Protein AF-A0A2E0EP90-F1 (afdb_monomer)

Foldseek 3Di:
DDWDWDQDPVVRDIFTADLELQPAALQLNVQLVVLVVCVVVVVDPPQRSLLVSLCSRRVPDDDPDDDDPVVVVVVVVVSSVNSVSVLSQFDQDPVRDTDGPPVLLDDNDQWDDDPPDIDGDDCPPRHNDDDD

Mean predicted aligned error: 8.45 Å

Solvent-accessible surface area (backbone atoms only — not comparable to full-atom values): 7945 Å² total; per-residue (Å²): 132,61,60,50,76,44,77,41,74,95,75,76,42,77,45,57,39,55,44,34,60,83,52,41,53,49,66,41,43,52,55,46,50,53,46,52,50,33,35,76,68,69,75,35,54,73,68,57,38,29,44,52,40,48,36,55,56,58,67,62,69,90,69,93,66,87,71,59,72,78,57,48,56,54,51,51,51,52,47,51,61,56,18,60,50,54,54,56,29,40,41,68,47,101,81,71,44,81,37,76,53,69,67,60,53,55,62,64,64,66,59,48,75,57,99,88,49,78,45,73,48,76,69,83,87,36,51,64,78,79,86,131

Secondary structure (DSSP, 8-state):
--EEEEEEGGGTEEEEEESSGGG--HHHHHHHHHHHHHHHTTSS-HHHHHHHHHHHHTT----SSPPPHHHHHHHHHHHHHHHHGGGGGEEE-TTS-EEE---TT--S-SEE--TT--EEPPSSSS------

Sequence (132 aa):
MSFLTLEIPQVQKKAHLPLHINACSTQQYIDFCDLLYRVDQNQLSYEEFRIQAVYKLLNLKKGGRKIEDGKVEEALGNIYALSEHIDNFFTQNAQEKKVLNQDYTQNHIKELRPKWRKYHAPSHYFMDCYWG

Structure (mmCIF, N/CA/C/O backbone):
data_AF-A0A2E0EP90-F1
#
_entry.id   AF-A0A2E0EP90-F1
#
loop_
_atom_site.group_PDB
_atom_site.id
_atom_site.type_symbol
_atom_site.label_atom_id
_atom_site.label_alt_id
_atom_site.label_comp_id
_atom_site.label_asym_id
_atom_site.label_entity_id
_atom_site.label_seq_id
_atom_site.pdbx_PDB_ins_code
_atom_site.Cartn_x
_atom_site.Cartn_y
_atom_site.Cartn_z
_atom_site.occupancy
_atom_site.B_iso_or_equiv
_atom_site.auth_seq_id
_atom_site.auth_comp_id
_atom_site.auth_asym_id
_atom_site.auth_atom_id
_atom_site.pdbx_PDB_model_num
ATOM 1 N N . MET A 1 1 ? -12.671 -1.068 -13.926 1.00 57.25 1 MET A N 1
ATOM 2 C CA . MET A 1 1 ? -11.667 -1.103 -12.839 1.00 57.25 1 MET A CA 1
ATOM 3 C C . MET A 1 1 ? -10.847 0.173 -12.924 1.00 57.25 1 MET A C 1
ATOM 5 O O . MET A 1 1 ? -10.361 0.475 -14.008 1.00 57.25 1 MET A O 1
ATOM 9 N N . SER A 1 2 ? -10.770 0.944 -11.840 1.00 77.62 2 SER A N 1
ATOM 10 C CA . SER A 1 2 ? -10.165 2.283 -11.833 1.00 77.62 2 SER A CA 1
ATOM 11 C C . SER A 1 2 ? -8.706 2.216 -11.373 1.00 77.62 2 SER A C 1
ATOM 13 O O . SER A 1 2 ? -8.424 1.753 -10.268 1.00 77.62 2 SER A O 1
ATOM 15 N N . PHE A 1 3 ? -7.787 2.683 -12.217 1.00 87.38 3 PHE A N 1
ATOM 16 C CA . PHE A 1 3 ? -6.351 2.751 -11.937 1.00 87.38 3 PHE A CA 1
ATOM 17 C C . PHE A 1 3 ? -5.824 4.139 -12.286 1.00 87.38 3 PHE A C 1
ATOM 19 O O . PHE A 1 3 ? -6.250 4.725 -13.283 1.00 87.38 3 PHE A O 1
ATOM 26 N N . LEU A 1 4 ? -4.844 4.624 -11.527 1.00 87.88 4 LEU A N 1
ATOM 27 C CA . LEU A 1 4 ? -4.017 5.751 -11.940 1.00 87.88 4 LEU A CA 1
ATOM 28 C C . LEU A 1 4 ? -2.814 5.210 -12.717 1.00 87.88 4 LEU A C 1
ATOM 30 O O . LEU A 1 4 ? -2.037 4.407 -12.198 1.00 87.88 4 LEU A O 1
ATOM 34 N N . THR A 1 5 ? -2.677 5.626 -13.975 1.00 88.50 5 THR A N 1
ATOM 35 C CA . THR A 1 5 ? -1.544 5.226 -14.818 1.00 88.50 5 THR A CA 1
ATOM 36 C C . THR A 1 5 ? -0.426 6.244 -14.688 1.00 88.50 5 THR A C 1
ATOM 38 O O . THR A 1 5 ? -0.611 7.420 -14.984 1.00 88.50 5 THR A O 1
ATOM 41 N N . LEU A 1 6 ? 0.738 5.767 -14.265 1.00 86.38 6 LEU A N 1
ATOM 42 C CA . LEU A 1 6 ? 1.968 6.534 -14.166 1.00 86.38 6 LEU A CA 1
ATOM 43 C C . LEU A 1 6 ? 2.834 6.192 -15.366 1.00 86.38 6 LEU A C 1
ATOM 45 O O . LEU A 1 6 ? 3.234 5.039 -15.546 1.00 86.38 6 LEU A O 1
ATOM 49 N N . GLU A 1 7 ? 3.126 7.190 -16.186 1.00 84.56 7 GLU A N 1
ATOM 50 C CA . GLU A 1 7 ? 4.094 7.052 -17.264 1.00 84.56 7 GLU A CA 1
ATOM 51 C C . GLU A 1 7 ? 5.461 7.492 -16.749 1.00 84.56 7 GLU A C 1
ATOM 53 O O . GLU A 1 7 ? 5.599 8.574 -16.186 1.00 84.56 7 GLU A O 1
ATOM 58 N N . ILE A 1 8 ? 6.469 6.635 -16.918 1.00 81.69 8 ILE A N 1
ATOM 59 C CA . ILE A 1 8 ? 7.862 6.915 -16.564 1.00 81.69 8 ILE A CA 1
ATOM 60 C C . ILE A 1 8 ? 8.649 6.968 -17.880 1.00 81.69 8 ILE A C 1
ATOM 62 O O . ILE A 1 8 ? 9.174 5.935 -18.328 1.00 81.69 8 ILE A O 1
ATOM 66 N N . PRO A 1 9 ? 8.708 8.142 -18.544 1.00 74.69 9 PRO A N 1
ATOM 67 C CA . PRO A 1 9 ? 9.214 8.264 -19.910 1.00 74.69 9 PRO A CA 1
ATOM 68 C C . PRO A 1 9 ? 10.664 7.801 -20.040 1.00 74.69 9 PRO A C 1
ATOM 70 O O . PRO A 1 9 ? 11.031 7.166 -21.025 1.00 74.69 9 PRO A O 1
ATOM 73 N N . GLN A 1 10 ? 11.476 8.050 -19.009 1.00 73.12 10 GLN A N 1
ATOM 74 C CA . GLN A 1 10 ? 12.917 7.788 -19.005 1.00 73.12 10 GLN A CA 1
ATOM 75 C C . GLN A 1 10 ? 13.255 6.298 -19.132 1.00 73.12 10 GLN A C 1
ATOM 77 O O . GLN A 1 10 ? 14.357 5.948 -19.546 1.00 73.12 10 GLN A O 1
ATOM 82 N N . VAL A 1 11 ? 12.323 5.414 -18.767 1.00 76.62 11 VAL A N 1
ATOM 83 C CA . VAL A 1 11 ? 12.488 3.957 -18.877 1.00 76.62 11 VAL A CA 1
ATOM 84 C C . VAL A 1 11 ? 11.417 3.311 -19.754 1.00 76.62 11 VAL A C 1
ATOM 86 O O . VAL A 1 11 ? 11.351 2.086 -19.800 1.00 76.62 11 VAL A O 1
ATOM 89 N N . GLN A 1 12 ? 10.578 4.115 -20.422 1.00 78.69 12 GLN A N 1
ATOM 90 C CA . GLN A 1 12 ? 9.436 3.660 -21.226 1.00 78.69 12 GLN A CA 1
ATOM 91 C C . GLN A 1 12 ? 8.546 2.653 -20.480 1.00 78.69 12 GLN A C 1
ATOM 93 O O . GLN A 1 12 ? 8.047 1.685 -21.054 1.00 78.69 12 GLN A O 1
ATOM 98 N N . LYS A 1 13 ? 8.363 2.858 -19.170 1.00 81.19 13 LYS A N 1
ATOM 99 C CA . LYS A 1 13 ? 7.510 1.999 -18.343 1.00 81.19 13 LYS A CA 1
ATOM 100 C C . LYS A 1 13 ? 6.223 2.713 -17.995 1.00 81.19 13 LYS A C 1
ATOM 102 O O . LYS A 1 13 ? 6.224 3.906 -17.703 1.00 81.19 13 LYS A O 1
ATOM 107 N N . LYS A 1 14 ? 5.146 1.936 -17.968 1.00 85.19 14 LYS A N 1
ATOM 108 C CA . LYS A 1 14 ? 3.885 2.325 -17.350 1.00 85.19 14 LYS A CA 1
ATOM 109 C C . LYS A 1 14 ? 3.719 1.529 -16.067 1.00 85.19 14 LYS A C 1
ATOM 111 O O . LYS A 1 14 ? 3.997 0.330 -16.044 1.00 85.19 14 LYS A O 1
ATOM 116 N N . ALA A 1 15 ? 3.309 2.203 -15.007 1.00 86.44 15 ALA A N 1
ATOM 117 C CA . ALA A 1 15 ? 2.917 1.573 -13.760 1.00 86.44 15 ALA A CA 1
ATOM 118 C C . ALA A 1 15 ? 1.459 1.928 -13.469 1.00 86.44 15 ALA A C 1
ATOM 120 O O . ALA A 1 15 ? 0.993 3.005 -13.836 1.00 86.44 15 ALA A O 1
ATOM 121 N N . HIS A 1 16 ? 0.733 1.015 -12.833 1.00 91.25 16 HIS A N 1
ATOM 122 C CA . HIS A 1 16 ? -0.686 1.192 -12.548 1.00 91.25 16 HIS A CA 1
ATOM 123 C C . HIS A 1 16 ? -0.895 1.114 -11.043 1.00 91.25 16 HIS A C 1
ATOM 125 O O . HIS A 1 16 ? -0.709 0.053 -10.448 1.00 91.25 16 HIS A O 1
ATOM 131 N N . LEU A 1 17 ? -1.262 2.242 -10.436 1.00 92.69 17 LEU A N 1
ATOM 132 C CA . LEU A 1 17 ? -1.669 2.291 -9.039 1.00 92.69 17 LEU A CA 1
ATOM 133 C C . LEU A 1 17 ? -3.166 1.947 -8.962 1.00 92.69 17 LEU A C 1
ATOM 135 O O . LEU A 1 17 ? -3.975 2.653 -9.576 1.00 92.69 17 LEU A O 1
ATOM 139 N N . PRO A 1 18 ? -3.564 0.888 -8.240 1.00 92.00 18 PRO A N 1
ATOM 140 C CA . PRO A 1 18 ? -4.972 0.622 -7.970 1.00 92.00 18 PRO A CA 1
ATOM 141 C C . PRO A 1 18 ? -5.580 1.774 -7.162 1.00 92.00 18 PRO A C 1
ATOM 143 O O . PRO A 1 18 ? -4.972 2.222 -6.194 1.00 92.00 18 PRO A O 1
ATOM 146 N N . LEU A 1 19 ? -6.768 2.254 -7.545 1.00 89.38 19 LEU A N 1
ATOM 147 C CA . LEU A 1 19 ? -7.476 3.314 -6.802 1.00 89.38 19 LEU A CA 1
ATOM 148 C C . LEU A 1 19 ? -8.452 2.772 -5.753 1.00 89.38 19 LEU A C 1
ATOM 150 O O . LEU A 1 19 ? -8.917 3.515 -4.895 1.00 89.38 19 LEU A O 1
ATOM 154 N N . HIS A 1 20 ? -8.747 1.478 -5.821 1.00 87.44 20 HIS A N 1
ATOM 155 C CA . HIS A 1 20 ? -9.586 0.766 -4.870 1.00 87.44 20 HIS A CA 1
ATOM 156 C C . HIS A 1 20 ? -8.966 -0.597 -4.592 1.00 87.44 20 HIS A C 1
ATOM 158 O O . HIS A 1 20 ? -8.302 -1.165 -5.464 1.00 87.44 20 HIS A O 1
ATOM 164 N N . ILE A 1 21 ? -9.255 -1.161 -3.419 1.00 87.31 21 ILE A N 1
ATOM 165 C CA . ILE A 1 21 ? -8.728 -2.473 -3.033 1.00 87.31 21 ILE A CA 1
ATOM 166 C C . ILE A 1 21 ? -9.142 -3.584 -4.006 1.00 87.31 21 ILE A C 1
ATOM 168 O O . ILE A 1 21 ? -8.380 -4.518 -4.236 1.00 87.31 21 ILE A O 1
ATOM 172 N N . ASN A 1 22 ? -10.292 -3.427 -4.667 1.00 83.62 22 ASN A N 1
ATOM 173 C CA . ASN A 1 22 ? -10.788 -4.372 -5.665 1.00 83.62 22 ASN A CA 1
ATOM 174 C C . ASN A 1 22 ? -10.011 -4.390 -6.977 1.00 83.62 22 ASN A C 1
ATOM 176 O O . ASN A 1 22 ? -10.114 -5.334 -7.751 1.00 83.62 22 ASN A O 1
ATOM 180 N N . ALA A 1 23 ? -9.218 -3.358 -7.233 1.00 87.19 23 ALA A N 1
ATOM 181 C CA . ALA A 1 23 ? -8.345 -3.306 -8.391 1.00 87.19 23 ALA A CA 1
ATOM 182 C C . ALA A 1 23 ? -6.965 -3.940 -8.107 1.00 87.19 23 ALA A C 1
ATOM 184 O O . ALA A 1 23 ? -6.130 -4.013 -9.008 1.00 87.19 23 ALA A O 1
ATOM 185 N N . CYS A 1 24 ? -6.704 -4.400 -6.878 1.00 89.12 24 CYS A N 1
ATOM 186 C CA . CYS A 1 24 ? -5.458 -5.070 -6.528 1.00 89.12 24 CYS A CA 1
ATOM 187 C C . CYS A 1 24 ? -5.391 -6.488 -7.109 1.00 89.12 24 CYS A C 1
ATOM 189 O O . CYS A 1 24 ? -6.337 -7.266 -7.050 1.00 89.12 24 CYS A O 1
ATOM 191 N N . SER A 1 25 ? -4.213 -6.871 -7.593 1.00 89.12 25 SER A N 1
ATOM 192 C CA . SER A 1 25 ? -3.861 -8.284 -7.750 1.00 89.12 25 SER A CA 1
ATOM 193 C C . SER A 1 25 ? -3.761 -8.974 -6.385 1.00 89.12 25 SER A C 1
ATOM 195 O O . SER A 1 25 ? -3.541 -8.324 -5.363 1.00 89.12 25 SER A O 1
ATOM 197 N N . THR A 1 26 ? -3.819 -10.307 -6.363 1.00 87.00 26 THR A N 1
ATOM 198 C CA . THR A 1 26 ? -3.691 -11.097 -5.127 1.00 87.00 26 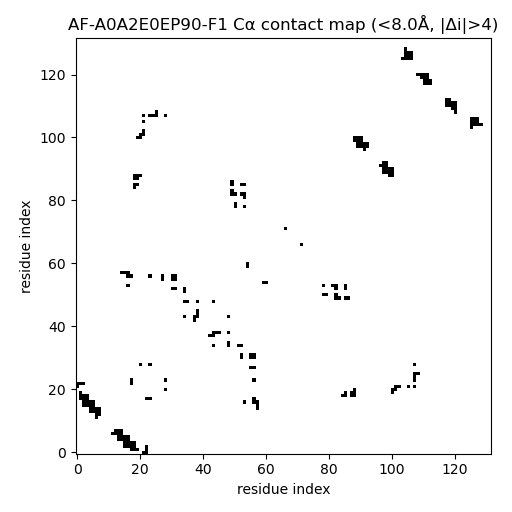THR A CA 1
ATOM 199 C C . THR A 1 26 ? -2.446 -10.735 -4.313 1.00 87.00 26 THR A C 1
ATOM 201 O O . THR A 1 26 ? -2.541 -10.570 -3.101 1.00 87.00 26 THR A O 1
ATOM 204 N N . GLN A 1 27 ? -1.283 -10.563 -4.954 1.00 89.81 27 GLN A N 1
ATOM 205 C CA . GLN A 1 27 ? -0.059 -10.210 -4.226 1.00 89.81 27 GLN A CA 1
ATOM 206 C C . GLN A 1 27 ? -0.123 -8.789 -3.651 1.00 89.81 27 GLN A C 1
ATOM 208 O O . GLN A 1 27 ? 0.246 -8.586 -2.500 1.00 89.81 27 GLN A O 1
ATOM 213 N N . G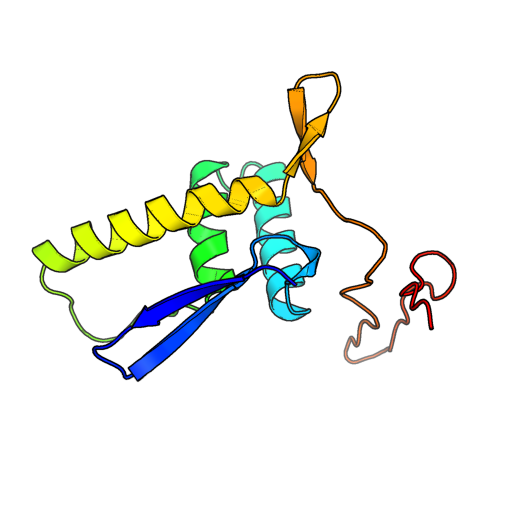LN A 1 28 ? -0.626 -7.821 -4.424 1.00 92.31 28 GLN A N 1
ATOM 214 C CA . GLN A 1 28 ? -0.821 -6.444 -3.955 1.00 92.31 28 GLN A CA 1
ATOM 215 C C . GLN A 1 28 ? -1.792 -6.387 -2.771 1.00 92.31 28 GLN A C 1
ATOM 217 O O . GLN A 1 28 ? -1.537 -5.673 -1.807 1.00 92.31 28 GLN A O 1
ATOM 222 N N . TYR A 1 29 ? -2.874 -7.166 -2.829 1.00 90.88 29 TYR A N 1
ATOM 223 C CA . TYR A 1 29 ? -3.850 -7.283 -1.751 1.00 90.88 29 TYR A CA 1
ATOM 224 C C . TYR A 1 29 ? -3.210 -7.849 -0.475 1.00 90.88 29 TYR A C 1
ATOM 226 O O . TYR A 1 29 ? -3.359 -7.268 0.595 1.00 90.88 29 TYR A O 1
ATOM 234 N N . ILE A 1 30 ? -2.442 -8.940 -0.588 1.00 91.06 30 ILE A N 1
ATOM 235 C CA . ILE A 1 30 ? -1.728 -9.548 0.548 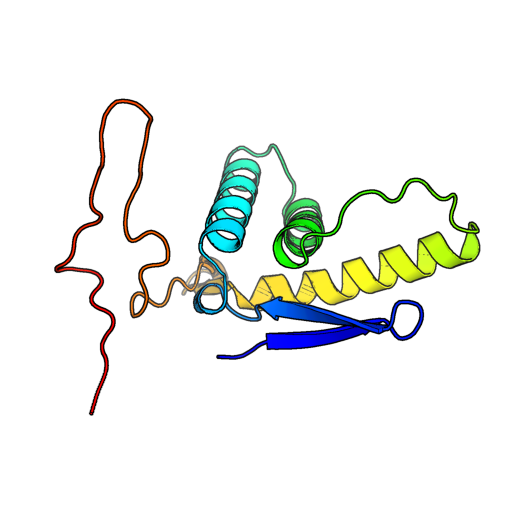1.00 91.06 30 ILE A CA 1
ATOM 236 C C . ILE A 1 30 ? -0.741 -8.556 1.171 1.00 91.06 30 ILE A C 1
ATOM 238 O O . ILE A 1 30 ? -0.747 -8.376 2.388 1.00 91.06 30 ILE A O 1
ATOM 242 N N . ASP A 1 31 ? 0.078 -7.897 0.350 1.00 93.94 31 ASP A N 1
ATOM 243 C CA . ASP A 1 31 ? 1.064 -6.927 0.827 1.00 93.94 31 ASP A CA 1
ATOM 244 C C . ASP A 1 31 ? 0.385 -5.734 1.523 1.00 93.94 31 ASP A C 1
ATOM 246 O O . ASP A 1 31 ? 0.858 -5.267 2.557 1.00 93.94 31 ASP A O 1
ATOM 250 N N . PHE A 1 32 ? -0.744 -5.262 0.989 1.00 93.75 32 PHE A N 1
ATOM 251 C CA . PHE A 1 32 ? -1.540 -4.199 1.598 1.00 93.75 32 PHE A CA 1
ATOM 252 C C . PHE A 1 32 ? -2.134 -4.621 2.951 1.00 93.75 32 PHE A C 1
ATOM 254 O O . PHE A 1 32 ? -2.065 -3.862 3.918 1.00 93.75 32 PHE A O 1
ATOM 261 N N . CYS A 1 33 ? -2.669 -5.842 3.050 1.00 91.94 33 CYS A N 1
ATOM 262 C CA . CYS A 1 33 ? -3.179 -6.392 4.305 1.00 91.94 33 CYS A CA 1
ATOM 263 C C . CYS A 1 33 ? -2.081 -6.561 5.369 1.00 91.94 33 CYS A C 1
ATOM 265 O O . CYS A 1 33 ? -2.339 -6.268 6.535 1.00 91.94 33 CYS A O 1
ATOM 267 N N . ASP A 1 34 ? -0.866 -6.982 4.994 1.00 94.50 34 ASP A N 1
ATOM 268 C CA . ASP A 1 34 ? 0.277 -7.046 5.923 1.00 94.50 34 ASP A CA 1
ATOM 269 C C . ASP A 1 34 ? 0.618 -5.657 6.482 1.00 94.50 34 ASP A C 1
ATOM 271 O O . ASP A 1 34 ? 0.810 -5.492 7.686 1.00 94.50 34 ASP A O 1
ATOM 275 N N . LEU A 1 35 ? 0.638 -4.633 5.623 1.00 95.44 35 LEU A N 1
ATOM 276 C CA . LEU A 1 35 ? 0.887 -3.257 6.051 1.00 95.44 35 LEU A CA 1
ATOM 277 C C . LEU A 1 35 ? -0.212 -2.734 6.984 1.00 95.44 35 LEU A C 1
ATOM 279 O O . LEU A 1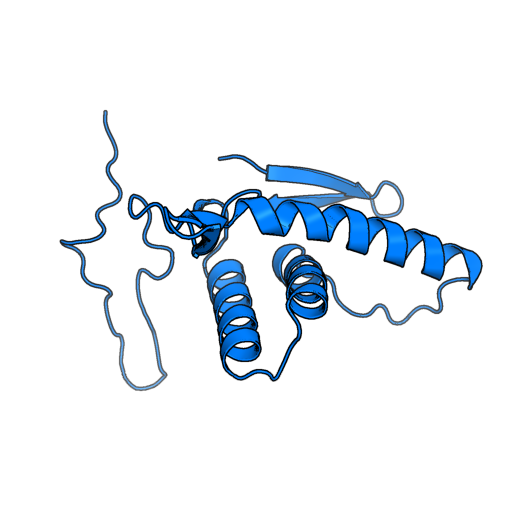 35 ? 0.100 -2.115 7.998 1.00 95.44 35 LEU A O 1
ATOM 283 N N . LEU A 1 36 ? -1.482 -3.015 6.681 1.00 92.88 36 LEU A N 1
ATOM 284 C CA . LEU A 1 36 ? -2.605 -2.665 7.554 1.00 92.88 36 LEU A CA 1
ATOM 285 C C . LEU A 1 36 ? -2.495 -3.318 8.933 1.00 92.88 36 LEU A C 1
ATOM 287 O O . LEU A 1 36 ? -2.703 -2.655 9.947 1.00 92.88 36 LEU A O 1
ATOM 291 N N . TYR A 1 37 ? -2.133 -4.600 8.977 1.00 93.12 37 TYR A N 1
ATOM 292 C CA . TYR A 1 37 ? -1.919 -5.310 10.234 1.00 93.12 37 TYR A CA 1
ATOM 293 C C . TYR A 1 37 ? -0.815 -4.650 11.071 1.00 93.12 37 TYR A C 1
ATOM 295 O O . TYR A 1 37 ? -0.977 -4.452 12.270 1.00 93.12 37 TYR A O 1
ATOM 303 N N . ARG A 1 38 ? 0.288 -4.224 10.448 1.00 94.25 38 ARG A N 1
ATOM 304 C CA . ARG A 1 38 ? 1.366 -3.505 11.150 1.00 94.25 38 ARG A CA 1
ATOM 305 C C . ARG A 1 38 ? 0.908 -2.169 11.738 1.00 94.25 38 ARG A C 1
ATOM 307 O O . ARG A 1 38 ? 1.384 -1.809 12.812 1.00 94.25 38 ARG A O 1
ATOM 314 N N . VAL A 1 39 ? -0.005 -1.451 11.077 1.00 93.44 39 VAL A N 1
ATOM 315 C CA . VAL A 1 39 ? -0.607 -0.226 11.637 1.00 93.44 39 VAL A CA 1
ATOM 316 C C . VAL A 1 39 ? -1.425 -0.544 12.881 1.00 93.44 39 VAL A C 1
ATOM 318 O O . VAL A 1 39 ? -1.252 0.106 13.906 1.00 93.44 39 VAL A O 1
ATOM 321 N N . ASP A 1 40 ? -2.271 -1.572 12.815 1.00 90.06 40 ASP A N 1
ATOM 322 C CA . ASP A 1 40 ? -3.089 -2.017 13.951 1.00 90.06 40 ASP A CA 1
ATOM 323 C C . ASP A 1 40 ? -2.226 -2.424 15.160 1.00 90.06 40 ASP A C 1
ATOM 325 O O . ASP A 1 40 ? -2.542 -2.119 16.308 1.00 90.06 40 ASP A O 1
ATOM 329 N N . GLN A 1 41 ? -1.064 -3.024 14.898 1.00 94.81 41 GLN A N 1
ATOM 330 C CA . GLN A 1 41 ? -0.075 -3.370 15.920 1.00 94.81 41 GLN A CA 1
ATOM 331 C C . GLN A 1 41 ? 0.809 -2.188 16.369 1.00 94.81 41 GLN A C 1
ATOM 333 O O . GLN A 1 41 ? 1.777 -2.401 17.099 1.00 94.81 41 GLN A O 1
ATOM 338 N N . ASN A 1 42 ? 0.512 -0.953 15.945 1.00 93.19 42 ASN A N 1
ATOM 339 C CA . ASN A 1 42 ? 1.306 0.259 16.201 1.00 93.19 42 ASN A CA 1
ATOM 340 C C . ASN A 1 42 ? 2.785 0.146 15.773 1.00 93.19 42 ASN A C 1
ATOM 342 O O . ASN A 1 42 ? 3.653 0.824 16.319 1.00 93.19 42 ASN A O 1
ATOM 346 N N . GLN A 1 43 ? 3.088 -0.718 14.801 1.00 95.38 43 GLN A N 1
ATOM 347 C CA . GLN A 1 43 ? 4.430 -0.882 14.227 1.00 95.38 43 GLN A CA 1
ATOM 348 C C . GLN A 1 43 ? 4.692 0.088 13.069 1.00 95.38 43 GLN A C 1
ATOM 350 O O . GLN A 1 43 ? 5.840 0.264 12.668 1.00 95.38 43 GLN A O 1
ATOM 355 N N . LEU A 1 44 ? 3.630 0.671 12.512 1.00 94.06 44 LEU A N 1
ATOM 356 C CA . LEU A 1 44 ? 3.663 1.700 11.478 1.00 94.06 44 LEU A CA 1
ATOM 357 C C . LEU A 1 44 ? 2.638 2.777 11.823 1.00 94.06 44 LEU A C 1
ATOM 359 O O . LEU A 1 44 ? 1.498 2.467 12.169 1.00 94.06 44 LEU A O 1
ATOM 363 N N . SER A 1 45 ? 3.013 4.041 11.671 1.00 95.31 45 SER A N 1
ATOM 364 C CA . SER A 1 45 ? 2.041 5.129 11.624 1.00 95.31 45 SER A CA 1
ATOM 365 C C . SER A 1 45 ? 1.196 5.049 10.348 1.00 95.31 45 SER A C 1
ATOM 367 O O . SER A 1 45 ? 1.567 4.416 9.355 1.00 95.31 45 SER A O 1
ATOM 369 N N . TYR A 1 46 ? 0.049 5.731 10.346 1.00 92.12 46 TYR A N 1
ATOM 370 C CA . TYR A 1 46 ? -0.819 5.783 9.168 1.00 92.12 46 TYR A CA 1
ATOM 371 C C . TYR A 1 46 ? -0.134 6.432 7.953 1.00 92.12 46 TYR A C 1
ATOM 373 O O . TYR A 1 46 ? -0.344 6.018 6.813 1.00 92.12 46 TYR A O 1
ATOM 381 N N . GLU A 1 47 ? 0.708 7.438 8.183 1.00 93.88 47 GLU A N 1
ATOM 382 C CA . GLU A 1 47 ? 1.466 8.097 7.121 1.00 93.88 47 GLU A CA 1
ATOM 383 C C . GLU A 1 47 ? 2.502 7.153 6.504 1.00 93.88 47 GLU A C 1
ATOM 385 O O . GLU A 1 47 ? 2.516 6.962 5.286 1.00 93.88 47 GLU A O 1
ATOM 390 N N . GLU A 1 48 ? 3.301 6.486 7.343 1.00 94.69 48 GLU A N 1
ATOM 391 C CA . GLU A 1 48 ? 4.267 5.486 6.884 1.00 94.69 48 GLU A CA 1
ATOM 392 C C . GLU A 1 48 ? 3.569 4.358 6.122 1.00 94.69 48 GLU A C 1
ATOM 394 O O . GLU A 1 48 ? 4.052 3.928 5.077 1.00 94.69 48 GLU A O 1
ATOM 399 N N . PHE A 1 49 ? 2.402 3.918 6.594 1.00 95.69 49 PHE A N 1
ATOM 400 C CA . PHE A 1 49 ? 1.576 2.938 5.902 1.00 95.69 49 PHE A CA 1
ATOM 401 C C . PHE A 1 49 ? 1.217 3.362 4.478 1.00 95.69 49 PHE A C 1
ATOM 403 O O . PHE A 1 49 ? 1.452 2.585 3.551 1.00 95.69 49 PHE A O 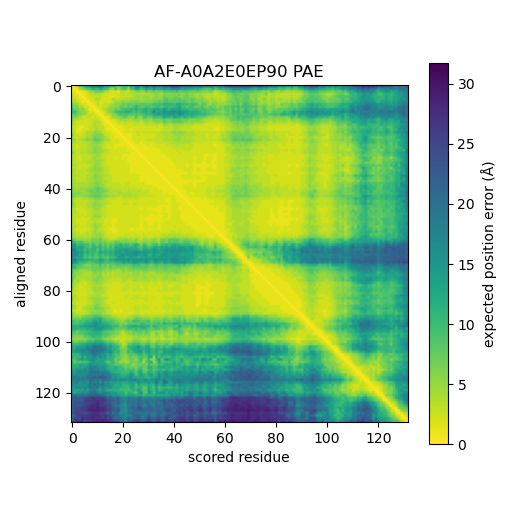1
ATOM 410 N N . ARG A 1 50 ? 0.690 4.578 4.278 1.00 95.25 50 ARG A N 1
ATOM 411 C CA . ARG A 1 50 ? 0.300 5.049 2.937 1.00 95.25 50 ARG A CA 1
ATOM 412 C C . ARG A 1 50 ? 1.507 5.095 2.001 1.00 95.25 50 ARG A C 1
ATOM 414 O O . ARG A 1 50 ? 1.416 4.646 0.860 1.00 95.25 50 ARG A O 1
ATOM 421 N N . ILE A 1 51 ? 2.654 5.561 2.494 1.00 95.19 51 ILE A N 1
ATOM 422 C CA . ILE A 1 51 ? 3.901 5.596 1.721 1.00 95.19 51 ILE A CA 1
ATOM 423 C C . ILE A 1 51 ? 4.340 4.174 1.346 1.00 95.19 51 ILE A C 1
ATOM 425 O O . ILE A 1 51 ? 4.564 3.885 0.169 1.00 95.19 51 ILE A O 1
ATOM 429 N N . GLN A 1 52 ? 4.428 3.257 2.314 1.00 95.06 52 GLN A N 1
ATOM 430 C CA . GLN A 1 52 ? 4.833 1.869 2.062 1.00 95.06 52 GLN A CA 1
ATOM 431 C C . GLN A 1 52 ? 3.852 1.137 1.136 1.00 95.06 52 GLN A C 1
ATOM 433 O O . GLN A 1 52 ? 4.279 0.328 0.307 1.00 95.06 52 GLN A O 1
ATOM 438 N N . ALA A 1 53 ? 2.557 1.450 1.214 1.00 95.44 53 ALA A N 1
ATOM 439 C CA . ALA A 1 53 ? 1.545 0.907 0.319 1.00 95.44 53 ALA A CA 1
ATOM 440 C C . ALA A 1 53 ? 1.833 1.289 -1.137 1.00 95.44 53 ALA A C 1
ATOM 442 O O . ALA A 1 53 ? 1.819 0.409 -1.993 1.00 95.44 53 ALA A O 1
ATOM 443 N N . VAL A 1 54 ? 2.201 2.542 -1.431 1.00 95.19 54 VAL A N 1
ATOM 444 C CA . VAL A 1 54 ? 2.600 2.955 -2.792 1.00 95.19 54 VAL A CA 1
ATOM 445 C C . VAL A 1 54 ? 3.772 2.116 -3.303 1.00 95.19 54 VAL A C 1
ATOM 447 O O . VAL A 1 54 ? 3.707 1.591 -4.417 1.00 95.19 54 VAL A O 1
ATOM 450 N N . TYR A 1 55 ? 4.815 1.917 -2.487 1.00 93.38 55 TYR A N 1
ATOM 451 C CA . TYR A 1 55 ? 5.959 1.081 -2.870 1.00 93.38 55 TYR A CA 1
ATOM 452 C C . TYR A 1 55 ? 5.539 -0.353 -3.215 1.00 93.38 55 TYR A C 1
ATOM 454 O O . TYR A 1 55 ? 5.974 -0.890 -4.236 1.00 93.38 55 TYR A O 1
ATOM 462 N N . LYS A 1 56 ? 4.681 -0.971 -2.395 1.00 93.75 56 LYS A N 1
ATOM 463 C CA . LYS A 1 56 ? 4.195 -2.343 -2.611 1.00 93.75 56 LYS A CA 1
ATOM 464 C C . LYS A 1 56 ? 3.271 -2.448 -3.821 1.00 93.75 56 LYS A C 1
ATOM 466 O O . LYS A 1 56 ? 3.486 -3.305 -4.677 1.00 93.75 56 LYS A O 1
ATOM 471 N N . LEU A 1 57 ? 2.295 -1.549 -3.939 1.00 94.12 57 LEU A N 1
ATOM 472 C CA . LEU A 1 57 ? 1.307 -1.554 -5.016 1.00 94.12 57 LEU A CA 1
ATOM 473 C C . LEU A 1 57 ? 1.948 -1.314 -6.384 1.00 94.12 57 LEU A C 1
ATOM 475 O O . LEU A 1 57 ? 1.572 -1.961 -7.357 1.00 94.12 57 LEU A O 1
ATOM 479 N N . LEU A 1 58 ? 2.960 -0.452 -6.462 1.00 92.19 58 LEU A N 1
ATOM 480 C CA . LEU A 1 58 ? 3.713 -0.210 -7.694 1.00 92.19 58 LEU A CA 1
ATOM 481 C C . LEU A 1 58 ? 4.894 -1.175 -7.890 1.00 92.19 58 LEU A C 1
ATOM 483 O O . LEU A 1 58 ? 5.608 -1.067 -8.889 1.00 92.19 58 LEU A O 1
ATOM 487 N N . ASN A 1 59 ? 5.114 -2.117 -6.962 1.00 89.88 59 ASN A N 1
ATOM 488 C CA . ASN A 1 59 ? 6.254 -3.040 -6.956 1.00 89.88 59 ASN A CA 1
ATOM 489 C C . ASN A 1 59 ? 7.604 -2.309 -7.126 1.00 89.88 59 ASN A C 1
ATOM 491 O O . ASN A 1 59 ? 8.501 -2.746 -7.858 1.00 89.88 59 ASN A O 1
ATOM 495 N N . LEU A 1 60 ? 7.735 -1.158 -6.467 1.00 87.50 60 LEU A N 1
ATOM 496 C CA . LEU A 1 60 ? 8.948 -0.356 -6.483 1.00 87.50 60 LEU A CA 1
ATOM 497 C C . LEU A 1 60 ? 10.013 -1.038 -5.627 1.00 87.50 60 LEU A C 1
ATOM 499 O O . LEU A 1 60 ? 9.780 -1.442 -4.488 1.00 87.50 60 LEU A O 1
ATOM 503 N N . LYS A 1 61 ? 11.214 -1.152 -6.189 1.00 82.56 61 LYS A N 1
ATOM 504 C CA . LYS A 1 61 ? 12.373 -1.752 -5.530 1.00 82.56 61 LYS A CA 1
ATOM 505 C C . LYS A 1 61 ? 13.488 -0.730 -5.450 1.00 82.56 61 LYS A C 1
ATOM 507 O O . LYS A 1 61 ? 13.639 0.103 -6.343 1.00 82.56 61 LYS A O 1
ATOM 512 N N . LYS A 1 62 ? 14.307 -0.836 -4.405 1.00 77.06 62 LYS A N 1
ATOM 513 C CA . LYS A 1 6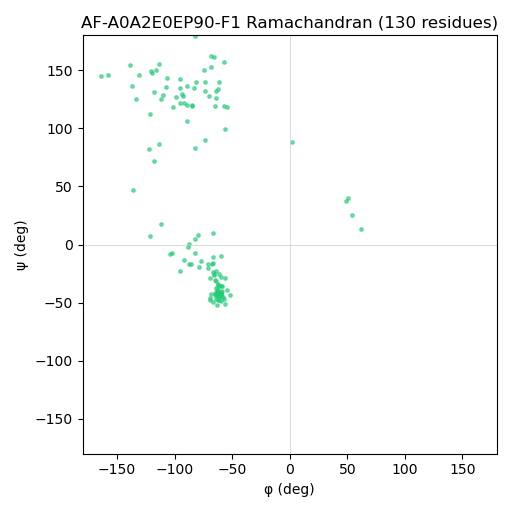2 ? 15.513 -0.022 -4.272 1.00 77.06 62 LYS A CA 1
ATOM 514 C C . LYS A 1 62 ? 16.407 -0.232 -5.498 1.00 77.06 62 LYS A C 1
ATOM 516 O O . LYS A 1 62 ? 16.839 -1.350 -5.775 1.00 77.06 62 LYS A O 1
ATOM 521 N N . GLY A 1 63 ? 16.667 0.845 -6.233 1.00 76.31 63 GLY A N 1
ATOM 522 C CA . GLY A 1 63 ? 17.639 0.849 -7.321 1.00 76.31 63 GLY A CA 1
ATOM 523 C C . GLY A 1 63 ? 19.070 0.850 -6.781 1.00 76.31 63 GLY A C 1
ATOM 524 O O . GLY A 1 63 ? 19.338 1.386 -5.710 1.00 76.31 63 GLY A O 1
ATOM 525 N N . GLY A 1 64 ? 20.004 0.260 -7.530 1.00 70.44 64 GLY A N 1
ATOM 526 C CA . GLY A 1 64 ? 21.432 0.262 -7.177 1.00 70.44 64 GLY A CA 1
ATOM 527 C C . GLY A 1 64 ? 22.185 1.539 -7.572 1.00 70.44 64 GLY A C 1
ATOM 528 O O . GLY A 1 64 ? 23.351 1.691 -7.224 1.00 70.44 64 GLY A O 1
ATOM 529 N N . ARG A 1 65 ? 21.551 2.451 -8.320 1.00 76.00 65 ARG A N 1
ATOM 530 C CA . ARG A 1 65 ? 22.176 3.702 -8.769 1.00 76.00 65 ARG A CA 1
ATOM 531 C C . ARG A 1 65 ? 21.959 4.798 -7.733 1.00 76.00 65 ARG A C 1
ATOM 533 O O . ARG A 1 65 ? 20.845 4.955 -7.239 1.00 76.00 65 ARG A O 1
ATOM 540 N N . LYS A 1 66 ? 23.010 5.575 -7.454 1.00 73.88 66 LYS A N 1
ATOM 541 C CA . LYS A 1 66 ? 22.866 6.843 -6.736 1.00 73.88 66 LYS A CA 1
ATOM 542 C C . LYS A 1 66 ? 22.043 7.801 -7.592 1.00 73.88 66 LYS A C 1
ATOM 544 O O . LYS A 1 66 ? 22.282 7.927 -8.791 1.00 73.88 66 LYS A O 1
ATOM 549 N N . ILE A 1 67 ? 21.063 8.420 -6.957 1.00 75.50 67 ILE A N 1
ATOM 550 C CA . ILE A 1 67 ? 20.246 9.485 -7.524 1.00 75.50 67 ILE A CA 1
ATOM 551 C C . ILE A 1 67 ? 20.900 10.798 -7.077 1.00 75.50 67 ILE A C 1
ATOM 553 O O . ILE A 1 67 ? 21.441 10.856 -5.976 1.00 75.50 67 ILE A O 1
ATOM 557 N N . GLU A 1 68 ? 20.914 11.813 -7.938 1.00 81.12 68 GLU A N 1
ATOM 558 C CA . GLU A 1 68 ? 21.357 13.164 -7.563 1.00 81.12 68 GLU A CA 1
ATOM 559 C C . GLU A 1 68 ? 20.452 13.718 -6.456 1.00 81.12 68 GLU A C 1
ATOM 561 O O . GLU A 1 68 ? 19.236 13.540 -6.530 1.00 81.12 68 GLU A O 1
ATOM 566 N N . ASP A 1 69 ? 21.017 14.411 -5.466 1.00 73.12 69 ASP A N 1
ATOM 567 C CA . ASP A 1 69 ? 20.286 14.818 -4.256 1.00 73.12 69 ASP A CA 1
ATOM 568 C C . ASP A 1 69 ? 19.002 15.617 -4.565 1.00 73.12 69 ASP A C 1
ATOM 570 O O . ASP A 1 69 ? 17.952 15.334 -3.995 1.00 73.12 69 ASP A O 1
ATOM 574 N N . GLY A 1 70 ? 19.022 16.516 -5.560 1.00 73.44 70 GLY A N 1
ATOM 575 C CA . GLY A 1 70 ? 17.831 17.279 -5.974 1.00 73.44 70 GLY A CA 1
ATOM 576 C C . GLY A 1 70 ? 16.709 16.440 -6.609 1.00 73.44 70 GLY A C 1
ATOM 577 O O . GLY A 1 70 ? 15.544 16.818 -6.553 1.00 73.44 70 GLY A O 1
ATOM 578 N N . LYS A 1 71 ? 17.027 15.267 -7.170 1.00 80.19 71 LYS A N 1
ATOM 579 C CA . LYS A 1 71 ? 16.035 14.330 -7.732 1.00 80.19 71 LYS A CA 1
ATOM 580 C C . LYS A 1 71 ? 15.454 13.393 -6.674 1.00 80.19 71 LYS A C 1
ATOM 582 O O . LYS A 1 71 ? 14.426 12.762 -6.918 1.00 80.19 71 LYS A O 1
ATOM 587 N N . VAL A 1 72 ? 16.108 13.269 -5.516 1.00 81.62 72 VAL A N 1
ATOM 588 C CA . VAL A 1 72 ? 15.595 12.470 -4.395 1.00 81.62 72 VAL A CA 1
ATOM 589 C C . VAL A 1 72 ? 14.369 13.147 -3.795 1.00 81.62 72 VAL A C 1
ATOM 591 O O . VAL A 1 72 ? 13.356 12.483 -3.596 1.00 81.62 72 VAL A O 1
ATOM 594 N N . GLU A 1 73 ? 14.436 14.456 -3.560 1.00 84.06 73 GLU A N 1
ATOM 595 C CA . GLU A 1 73 ? 13.327 15.221 -2.983 1.00 84.06 73 GLU A CA 1
ATOM 596 C C . GLU A 1 73 ? 12.093 15.216 -3.896 1.00 84.06 73 GLU A C 1
ATOM 598 O O . GLU A 1 73 ? 10.992 14.907 -3.443 1.00 84.06 73 GLU A O 1
ATOM 603 N N . GLU A 1 74 ? 12.284 15.425 -5.202 1.00 86.50 74 GLU A N 1
ATOM 604 C CA . GLU A 1 74 ? 11.207 15.330 -6.196 1.00 86.50 74 GLU A CA 1
ATOM 605 C C . GLU A 1 74 ? 10.565 13.931 -6.214 1.00 86.50 74 GLU A C 1
ATOM 607 O O . GLU A 1 74 ? 9.340 13.790 -6.213 1.00 86.50 74 GLU A O 1
ATOM 612 N N . ALA A 1 75 ? 11.381 12.871 -6.179 1.00 83.81 75 ALA A N 1
ATOM 613 C CA . ALA A 1 75 ? 10.877 11.502 -6.140 1.00 83.81 7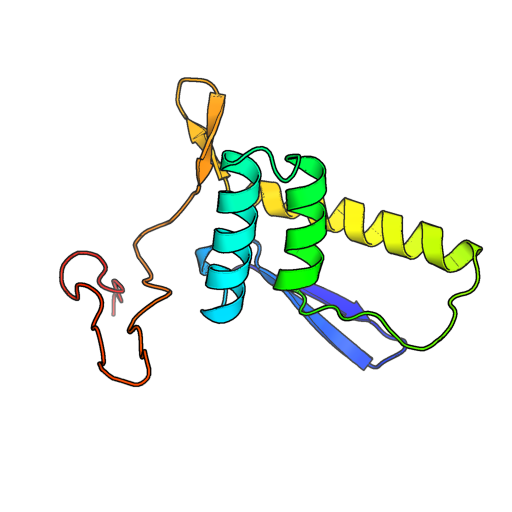5 ALA A CA 1
ATOM 614 C C . ALA A 1 75 ? 10.068 11.222 -4.863 1.00 83.81 75 ALA A C 1
ATOM 616 O O . ALA A 1 75 ? 9.013 10.591 -4.937 1.00 83.81 75 ALA A O 1
ATOM 617 N N . LEU A 1 76 ? 10.533 11.700 -3.706 1.00 87.56 76 LEU A N 1
ATOM 618 C CA . LEU A 1 76 ? 9.813 11.565 -2.439 1.00 87.56 76 LEU A CA 1
ATOM 619 C C . LEU A 1 76 ? 8.494 12.346 -2.454 1.00 87.56 76 LEU A C 1
ATOM 621 O O . LEU A 1 76 ? 7.478 11.798 -2.032 1.00 87.56 76 LEU A O 1
ATOM 625 N N . GLY A 1 77 ? 8.482 13.562 -3.008 1.00 90.69 77 GLY A N 1
ATOM 626 C CA . GLY A 1 77 ? 7.266 14.359 -3.186 1.00 90.69 77 GLY A CA 1
ATOM 627 C C . GLY A 1 77 ? 6.227 13.657 -4.064 1.00 90.69 77 GLY A C 1
ATOM 628 O O . GLY A 1 77 ? 5.054 1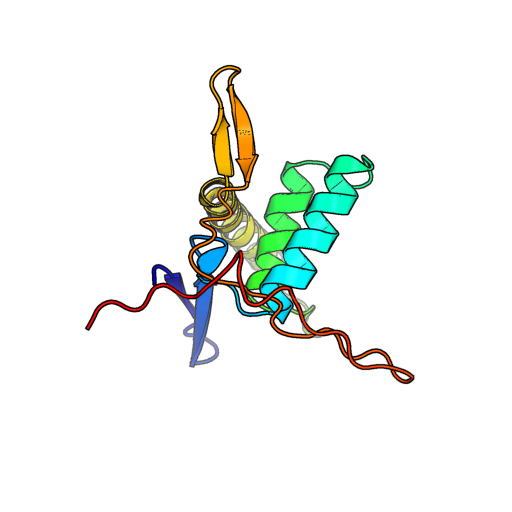3.582 -3.702 1.00 90.69 77 GLY A O 1
ATOM 629 N N . ASN A 1 78 ? 6.663 13.042 -5.166 1.00 90.81 78 ASN A N 1
ATOM 630 C CA . ASN A 1 78 ? 5.783 12.254 -6.030 1.00 90.81 78 ASN A CA 1
ATOM 631 C C . ASN A 1 78 ? 5.201 11.031 -5.304 1.00 90.81 78 ASN A C 1
ATOM 633 O O . ASN A 1 78 ? 4.009 10.756 -5.414 1.00 90.81 78 ASN A O 1
ATOM 637 N N . ILE A 1 79 ? 6.017 10.298 -4.538 1.00 92.56 79 ILE A N 1
ATOM 638 C CA . ILE A 1 79 ? 5.538 9.158 -3.741 1.00 92.56 79 ILE A CA 1
ATOM 639 C C . ILE A 1 79 ? 4.536 9.614 -2.677 1.00 92.56 79 ILE A C 1
ATOM 641 O O . ILE A 1 79 ? 3.517 8.951 -2.486 1.00 92.56 79 ILE A O 1
ATOM 645 N N . TYR A 1 80 ? 4.798 10.743 -2.018 1.00 94.62 80 TYR A N 1
ATOM 646 C CA . TYR A 1 80 ? 3.889 11.318 -1.035 1.00 94.62 80 TYR A CA 1
ATOM 647 C C . TYR A 1 80 ? 2.540 11.685 -1.669 1.00 94.62 80 TYR A C 1
ATOM 649 O O . TYR A 1 80 ? 1.505 11.254 -1.165 1.00 94.62 80 TYR A O 1
ATOM 657 N N . ALA A 1 81 ? 2.539 12.367 -2.818 1.00 93.88 81 ALA A N 1
ATOM 658 C CA . ALA A 1 81 ? 1.315 12.704 -3.547 1.00 93.88 81 ALA A CA 1
ATOM 659 C C . ALA A 1 81 ? 0.518 11.449 -3.951 1.00 93.88 81 ALA A C 1
ATOM 661 O O . ALA A 1 81 ? -0.697 11.384 -3.781 1.00 93.88 81 ALA A O 1
ATOM 662 N N . LEU A 1 82 ? 1.201 10.396 -4.415 1.00 94.44 82 LEU A N 1
ATOM 663 C CA . LEU A 1 82 ? 0.549 9.118 -4.719 1.00 94.44 82 LEU A CA 1
ATOM 664 C C . LEU A 1 82 ? -0.041 8.445 -3.477 1.00 94.44 82 LEU A C 1
ATOM 666 O O . LEU A 1 82 ? -1.047 7.743 -3.579 1.00 94.44 82 LEU A O 1
ATOM 670 N N . SER A 1 83 ? 0.576 8.649 -2.313 1.00 95.31 83 SER A N 1
ATOM 671 C CA . SER A 1 83 ? 0.143 8.040 -1.058 1.00 95.31 83 SER A CA 1
ATOM 672 C C . SER A 1 83 ? -1.227 8.544 -0.603 1.00 95.31 83 SER A C 1
ATOM 674 O O . SER A 1 83 ? -1.971 7.797 0.028 1.00 95.31 83 SER A O 1
ATOM 676 N N . GLU A 1 84 ? -1.621 9.757 -0.996 1.00 93.81 84 GLU A N 1
ATOM 677 C CA . GLU A 1 84 ? -2.948 10.304 -0.697 1.00 93.81 84 GLU A CA 1
ATOM 678 C C . GLU A 1 84 ? -4.063 9.504 -1.381 1.00 93.81 84 GLU A C 1
ATOM 680 O O . GLU A 1 84 ? -5.138 9.318 -0.818 1.00 93.81 84 GLU A O 1
ATOM 685 N N . HIS A 1 85 ? -3.797 8.911 -2.549 1.00 93.44 85 HIS A N 1
ATOM 686 C CA . HIS A 1 85 ? -4.774 8.051 -3.221 1.00 93.44 85 HIS A CA 1
ATOM 687 C C . HIS A 1 85 ? -5.051 6.741 -2.475 1.00 93.44 85 HIS A C 1
ATOM 689 O O . HIS A 1 85 ? -6.077 6.110 -2.729 1.00 93.44 85 HIS A O 1
ATOM 695 N N . ILE A 1 86 ? -4.189 6.340 -1.535 1.00 93.88 86 ILE A N 1
ATOM 696 C CA . ILE A 1 86 ? -4.432 5.168 -0.686 1.00 93.88 86 ILE A CA 1
ATOM 697 C C . ILE A 1 86 ? -5.635 5.399 0.234 1.00 93.88 86 ILE A C 1
ATOM 699 O O . ILE A 1 86 ? -6.326 4.447 0.593 1.00 93.88 86 ILE A O 1
ATOM 703 N N . ASP A 1 87 ? -5.959 6.654 0.559 1.00 91.94 87 ASP A N 1
ATOM 704 C CA . ASP A 1 87 ? -7.140 6.974 1.360 1.00 91.94 87 ASP A CA 1
ATOM 705 C C . ASP A 1 87 ? -8.451 6.538 0.683 1.00 91.94 87 ASP A C 1
ATOM 707 O O . ASP A 1 87 ? -9.403 6.201 1.385 1.00 91.94 87 ASP A O 1
ATOM 711 N N . ASN A 1 88 ? -8.475 6.420 -0.651 1.00 90.75 88 ASN A N 1
ATOM 712 C CA . ASN A 1 88 ? -9.633 5.945 -1.422 1.00 90.75 88 ASN A CA 1
ATOM 713 C C . ASN A 1 88 ? -9.983 4.468 -1.172 1.00 90.75 88 ASN A C 1
ATOM 715 O O . ASN A 1 88 ? -11.034 3.989 -1.607 1.00 90.75 88 ASN A O 1
ATOM 719 N N . PHE A 1 89 ? -9.108 3.727 -0.488 1.00 90.50 89 PHE A N 1
ATOM 720 C CA . PHE A 1 89 ? -9.367 2.347 -0.083 1.00 90.50 89 PHE A CA 1
ATOM 721 C C . PHE A 1 89 ? -10.293 2.302 1.133 1.00 90.50 89 PHE A C 1
ATOM 723 O O . PHE A 1 89 ? -10.835 1.245 1.445 1.00 90.50 89 PHE A O 1
ATOM 730 N N . PHE A 1 90 ? -10.497 3.431 1.811 1.00 90.44 90 PHE A N 1
ATOM 731 C CA . PHE A 1 90 ? -11.299 3.531 3.017 1.00 90.44 90 PHE A CA 1
ATOM 732 C C . PHE A 1 90 ? -12.523 4.417 2.792 1.00 90.44 90 PHE A C 1
ATOM 734 O O . PHE A 1 90 ? -12.507 5.379 2.031 1.00 90.44 90 PHE A O 1
ATOM 741 N N . THR A 1 91 ? -13.582 4.114 3.525 1.00 87.62 91 THR A N 1
ATOM 742 C CA . THR A 1 91 ? -14.753 4.970 3.717 1.00 87.62 91 THR A CA 1
ATOM 743 C C . THR A 1 91 ? -14.820 5.403 5.173 1.00 87.62 91 THR A C 1
ATOM 745 O O . THR A 1 91 ? -14.313 4.706 6.051 1.00 87.62 91 THR A O 1
ATOM 748 N N . GLN A 1 92 ? -15.469 6.525 5.462 1.00 84.81 92 GLN A N 1
ATOM 749 C CA . GLN A 1 92 ? -15.786 6.886 6.841 1.00 84.81 92 GLN A CA 1
ATOM 750 C C . GLN A 1 92 ? -17.069 6.180 7.280 1.00 84.81 92 GLN A C 1
ATOM 752 O O . GLN A 1 92 ? -18.048 6.139 6.535 1.00 84.81 92 GLN A O 1
ATOM 757 N N . ASN A 1 93 ? -17.066 5.610 8.483 1.00 80.81 93 ASN A N 1
ATOM 758 C CA . ASN A 1 93 ? -18.294 5.128 9.108 1.00 80.81 93 ASN A CA 1
ATOM 759 C C . ASN A 1 93 ? -19.050 6.277 9.805 1.00 80.81 93 ASN A C 1
ATOM 761 O O . ASN A 1 93 ? -18.582 7.411 9.852 1.00 80.81 93 ASN A O 1
ATOM 765 N N . ALA A 1 94 ? -20.202 5.970 10.407 1.00 75.81 94 ALA A N 1
ATOM 766 C CA . ALA A 1 94 ? -21.021 6.942 11.143 1.00 75.81 94 ALA A CA 1
ATOM 767 C C . ALA A 1 94 ? -20.313 7.612 12.346 1.00 75.81 94 ALA A C 1
ATOM 769 O O . ALA A 1 94 ? -20.857 8.536 12.936 1.00 75.81 94 ALA A O 1
ATOM 770 N N . GLN A 1 95 ? -19.128 7.132 12.731 1.00 78.56 95 GLN A N 1
ATOM 771 C CA . GLN A 1 95 ? -18.294 7.653 13.820 1.00 78.56 95 GLN A CA 1
ATOM 772 C C . GLN A 1 95 ? -17.000 8.286 13.278 1.00 78.56 95 GLN A C 1
ATOM 774 O O . GLN A 1 95 ? -16.023 8.393 14.015 1.00 78.56 95 GLN A O 1
ATOM 779 N N . GLU A 1 96 ? -16.964 8.611 11.980 1.00 77.75 96 GLU A N 1
ATOM 780 C CA . GLU A 1 96 ? -15.827 9.212 11.266 1.00 77.75 96 GLU A CA 1
ATOM 781 C C . GLU A 1 96 ? -14.548 8.354 11.249 1.00 77.75 96 GLU A C 1
ATOM 783 O O . GLU A 1 96 ? -13.471 8.810 10.858 1.00 77.75 96 GLU A O 1
ATOM 788 N N . LYS A 1 97 ? -14.642 7.070 11.613 1.00 80.19 97 LYS A N 1
ATOM 789 C CA . LYS A 1 97 ? -13.507 6.144 11.559 1.00 80.19 97 LYS A CA 1
ATOM 790 C C . LYS A 1 97 ? -13.319 5.616 10.142 1.00 80.19 97 LYS A C 1
ATOM 792 O O . LYS A 1 97 ? -14.292 5.260 9.474 1.00 80.19 97 LYS A O 1
ATOM 797 N N . LYS A 1 98 ? -12.058 5.509 9.711 1.00 82.44 98 LYS A N 1
ATOM 798 C CA . LYS A 1 98 ? -11.677 4.861 8.448 1.00 82.44 98 LYS A CA 1
ATOM 799 C C . LYS A 1 98 ? -12.010 3.369 8.520 1.00 82.44 98 LYS A C 1
ATOM 801 O O . LYS A 1 98 ? -11.482 2.647 9.361 1.00 82.44 98 LYS A O 1
ATOM 806 N N . VAL A 1 99 ? -12.873 2.916 7.623 1.00 84.06 99 VAL A N 1
ATOM 807 C CA . VAL A 1 99 ? -13.255 1.515 7.436 1.00 84.06 99 VAL A CA 1
ATOM 808 C C . VAL A 1 99 ? -12.849 1.104 6.034 1.00 84.06 99 VAL A C 1
ATOM 810 O O . VAL A 1 99 ? -13.127 1.818 5.075 1.00 84.06 99 VAL A O 1
ATOM 813 N N . LEU A 1 100 ? -12.169 -0.034 5.913 1.00 85.25 100 LEU A N 1
ATOM 814 C CA . LEU A 1 100 ? -11.717 -0.536 4.623 1.00 85.25 100 LEU A CA 1
ATOM 815 C C . LEU A 1 100 ? -12.920 -0.860 3.726 1.00 85.25 100 LEU A C 1
ATOM 817 O O . LEU A 1 100 ? -13.797 -1.631 4.115 1.00 85.25 100 LEU A O 1
ATOM 821 N N . ASN A 1 101 ? -12.940 -0.298 2.522 1.00 82.38 101 ASN A N 1
ATOM 822 C CA . ASN A 1 101 ? -13.984 -0.536 1.536 1.00 82.38 101 ASN A CA 1
ATOM 823 C C . ASN A 1 101 ? -13.699 -1.840 0.779 1.00 82.38 101 ASN A C 1
ATOM 825 O O . ASN A 1 101 ? -13.092 -1.823 -0.286 1.00 82.38 101 ASN A O 1
ATOM 829 N N . GLN A 1 102 ? -14.089 -2.972 1.365 1.00 69.88 102 GLN A N 1
ATOM 830 C CA . GLN A 1 102 ? -13.759 -4.313 0.866 1.00 69.88 102 GLN A CA 1
ATOM 831 C C . GLN A 1 102 ? -14.663 -4.833 -0.263 1.00 69.88 102 GLN A C 1
ATOM 833 O O . GLN A 1 102 ? -14.491 -5.996 -0.601 1.00 69.88 102 GLN A O 1
ATOM 838 N N . ASP A 1 103 ? -15.606 -4.025 -0.786 1.00 66.06 103 ASP A N 1
ATOM 839 C CA . ASP A 1 103 ? -16.630 -4.376 -1.795 1.00 66.06 103 ASP A CA 1
ATOM 840 C C . ASP A 1 103 ? -16.588 -5.862 -2.213 1.00 66.06 103 ASP A C 1
ATOM 842 O O . ASP A 1 103 ? -15.869 -6.273 -3.125 1.00 66.06 103 ASP A O 1
ATOM 846 N N . TYR A 1 104 ? -17.324 -6.681 -1.450 1.00 63.38 104 TYR A N 1
ATOM 847 C CA . TYR A 1 104 ? -17.236 -8.148 -1.422 1.00 63.38 104 TYR A CA 1
ATOM 848 C C . TYR A 1 104 ? -17.683 -8.844 -2.716 1.00 63.38 104 TYR A C 1
ATOM 850 O O . TYR A 1 104 ? -17.819 -10.067 -2.749 1.00 63.38 104 TYR A O 1
ATOM 858 N N . THR A 1 105 ? -17.904 -8.076 -3.780 1.00 60.47 105 THR A N 1
ATOM 859 C CA . THR A 1 105 ? -18.158 -8.576 -5.126 1.00 60.47 105 THR A CA 1
ATOM 860 C C . THR A 1 105 ? -16.954 -9.284 -5.731 1.00 60.47 105 THR A C 1
ATOM 862 O O . THR A 1 105 ? -17.154 -9.981 -6.715 1.00 60.47 105 THR A O 1
ATOM 865 N N . GLN A 1 106 ? -15.733 -9.132 -5.193 1.00 63.03 106 GLN A N 1
ATOM 866 C CA . GLN A 1 106 ? -14.563 -9.870 -5.676 1.00 63.03 106 GLN A CA 1
ATOM 867 C C . GLN A 1 106 ? -13.717 -10.486 -4.563 1.00 63.03 106 GLN A C 1
ATOM 869 O O . GLN A 1 106 ? -13.213 -9.794 -3.679 1.00 63.03 106 GLN A O 1
ATOM 874 N N . ASN A 1 107 ? -13.490 -11.802 -4.643 1.00 69.56 107 ASN A N 1
ATOM 875 C CA . ASN A 1 107 ? -12.563 -12.488 -3.741 1.00 69.56 107 ASN A CA 1
ATOM 876 C C . ASN A 1 107 ? -11.129 -12.500 -4.30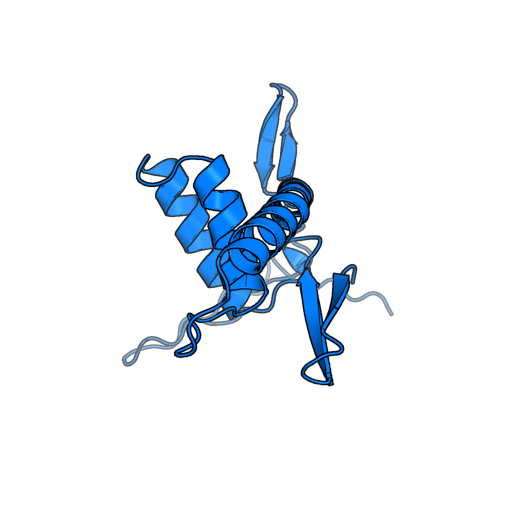7 1.00 69.56 107 ASN A C 1
ATOM 878 O O . ASN A 1 107 ? -10.802 -13.288 -5.202 1.00 69.56 107 ASN A O 1
ATOM 882 N N . HIS A 1 108 ? -10.252 -11.682 -3.717 1.00 72.75 108 HIS A N 1
ATOM 883 C CA . HIS A 1 108 ? -8.833 -11.562 -4.095 1.00 72.75 108 HIS A CA 1
ATOM 884 C C . HIS A 1 108 ? -7.972 -12.777 -3.732 1.00 72.75 108 HIS A C 1
ATOM 886 O O . HIS A 1 108 ? -6.903 -12.970 -4.319 1.00 72.75 108 HIS A O 1
ATOM 892 N N . ILE A 1 109 ? -8.422 -13.614 -2.789 1.00 70.50 109 ILE A N 1
ATOM 893 C CA . ILE A 1 109 ? -7.711 -14.804 -2.303 1.00 70.50 109 ILE A CA 1
ATOM 894 C C . ILE A 1 109 ? -8.601 -16.034 -2.522 1.00 70.50 109 ILE A C 1
ATOM 896 O O . ILE A 1 109 ? -9.282 -16.522 -1.622 1.00 70.50 109 ILE A O 1
ATOM 900 N N . LYS A 1 110 ? -8.585 -16.564 -3.749 1.00 73.56 110 LYS A N 1
ATOM 901 C CA . LYS A 1 110 ? -9.410 -17.725 -4.138 1.00 73.56 110 LYS A CA 1
ATOM 902 C C . LYS A 1 110 ? -8.956 -19.034 -3.471 1.00 73.56 110 LYS A C 1
ATOM 904 O O . LYS A 1 110 ? -9.757 -19.936 -3.225 1.00 73.56 110 LYS A O 1
ATOM 909 N N . GLU A 1 111 ? -7.668 -19.147 -3.163 1.00 75.50 111 GLU A N 1
ATOM 910 C CA . GLU A 1 111 ? -7.059 -20.338 -2.571 1.00 75.50 111 GLU A CA 1
ATOM 911 C C . GLU A 1 111 ? -5.752 -19.990 -1.846 1.00 75.50 111 GLU A C 1
ATOM 913 O O . GLU A 1 111 ? -4.986 -19.137 -2.290 1.00 75.50 111 GLU A O 1
ATOM 918 N N . LEU A 1 112 ? -5.473 -20.693 -0.749 1.00 73.06 112 LEU A N 1
ATOM 919 C CA . LEU A 1 112 ? -4.202 -20.637 -0.029 1.00 73.06 112 LEU A CA 1
ATOM 920 C C . LEU A 1 112 ? -3.486 -21.980 -0.199 1.00 73.06 112 LEU A C 1
ATOM 922 O O . LEU A 1 112 ? -4.043 -23.034 0.114 1.00 73.06 112 LEU A O 1
ATOM 926 N N . ARG A 1 113 ? -2.241 -21.956 -0.689 1.00 74.06 113 ARG A N 1
ATOM 927 C CA . ARG A 1 113 ? -1.435 -23.167 -0.940 1.00 74.06 113 ARG A CA 1
ATOM 928 C C . ARG A 1 113 ? -0.151 -23.234 -0.092 1.00 74.06 113 ARG A C 1
ATOM 930 O O . ARG A 1 113 ? 0.942 -23.078 -0.637 1.00 74.06 113 ARG A O 1
ATOM 937 N N . PRO A 1 114 ? -0.233 -23.485 1.227 1.00 75.38 114 PRO A N 1
ATOM 938 C CA . PRO A 1 114 ? 0.908 -23.982 1.997 1.00 75.38 114 PRO A CA 1
ATOM 939 C C . PRO A 1 114 ? 1.475 -25.295 1.429 1.00 75.38 114 PRO A C 1
ATOM 941 O O . PRO A 1 114 ? 0.762 -26.071 0.795 1.00 75.38 114 PRO A O 1
ATOM 944 N N . LYS A 1 115 ? 2.752 -25.596 1.713 1.00 77.38 115 LYS A N 1
ATOM 945 C CA . LYS A 1 115 ? 3.457 -26.775 1.160 1.00 77.38 115 LYS A CA 1
ATOM 946 C C . LYS A 1 115 ? 2.768 -28.122 1.437 1.00 77.38 115 LYS A C 1
ATOM 948 O O . LYS A 1 115 ? 2.926 -29.046 0.652 1.00 77.38 115 LYS A O 1
ATOM 953 N N . TRP A 1 116 ? 2.032 -28.244 2.540 1.00 82.00 116 TRP A N 1
ATOM 954 C CA . TRP A 1 116 ? 1.419 -29.500 2.999 1.00 82.00 116 TRP A CA 1
ATOM 955 C C . TRP A 1 116 ? -0.087 -29.597 2.742 1.00 82.00 116 TRP A C 1
ATOM 957 O O . TRP A 1 116 ? -0.676 -30.647 2.994 1.00 82.00 116 TRP A O 1
ATOM 967 N N . ARG A 1 117 ? -0.747 -28.519 2.301 1.00 76.50 117 ARG A N 1
ATOM 968 C CA . ARG A 1 117 ? -2.203 -28.531 2.120 1.00 76.50 117 ARG A CA 1
ATOM 969 C C . ARG A 1 117 ? -2.676 -27.373 1.259 1.00 76.50 117 ARG A C 1
ATOM 971 O O . ARG A 1 117 ? -2.164 -26.266 1.365 1.00 76.50 117 ARG A O 1
ATOM 978 N N . LYS A 1 118 ? -3.711 -27.622 0.464 1.00 81.94 118 LYS A N 1
ATOM 979 C CA . LYS A 1 118 ? -4.460 -26.593 -0.254 1.00 81.94 118 LYS A CA 1
ATOM 980 C C . LYS A 1 118 ? -5.739 -26.267 0.517 1.00 81.94 118 LYS A C 1
ATOM 982 O O . LYS A 1 118 ? -6.505 -27.174 0.836 1.00 81.94 118 LYS A O 1
ATOM 987 N N . TYR A 1 119 ? -5.960 -24.991 0.804 1.00 76.75 119 TYR A N 1
ATOM 988 C CA . TYR A 1 119 ? -7.178 -24.473 1.420 1.00 76.75 119 TYR A CA 1
ATOM 989 C C . TYR A 1 119 ? -7.940 -23.653 0.379 1.00 76.75 119 TYR A C 1
ATOM 991 O O . TYR A 1 119 ? -7.368 -22.776 -0.268 1.00 76.75 119 TYR A O 1
ATOM 999 N N . HIS A 1 120 ? -9.223 -23.952 0.200 1.00 76.00 120 HIS A N 1
ATOM 1000 C CA . HIS A 1 120 ? -10.109 -23.205 -0.688 1.00 76.00 120 HIS A CA 1
ATOM 1001 C C . HIS A 1 120 ? -10.863 -22.155 0.124 1.00 76.00 120 HIS A C 1
ATOM 1003 O O . HIS A 1 120 ? -11.353 -22.463 1.212 1.00 76.00 120 HIS A O 1
ATOM 1009 N N . ALA A 1 121 ? -10.944 -20.928 -0.389 1.00 64.75 121 ALA A N 1
ATOM 1010 C CA . ALA A 1 121 ? -11.767 -19.907 0.243 1.00 64.75 121 ALA A CA 1
ATOM 1011 C C . ALA A 1 121 ? -13.263 -20.262 0.106 1.00 64.75 121 ALA A C 1
ATOM 1013 O O . ALA A 1 121 ? -13.632 -20.962 -0.844 1.00 64.75 121 ALA A O 1
ATOM 1014 N N . PRO A 1 122 ? -14.130 -19.804 1.030 1.00 63.03 122 PRO A N 1
ATOM 1015 C CA . PRO A 1 122 ? -15.565 -20.051 0.950 1.00 63.03 122 PRO A CA 1
ATOM 1016 C C . PRO A 1 122 ? -16.123 -19.578 -0.395 1.00 63.03 122 PRO A C 1
ATOM 1018 O O . PRO A 1 122 ? -16.057 -18.393 -0.716 1.00 63.03 122 PRO A O 1
ATOM 1021 N N . SER A 1 123 ? -16.680 -20.500 -1.179 1.00 57.91 123 SER A N 1
ATOM 1022 C CA . SER A 1 123 ? -17.206 -20.201 -2.514 1.00 57.91 123 SER A CA 1
ATOM 1023 C C . SER A 1 123 ? -18.584 -19.543 -2.492 1.00 57.91 123 SER A C 1
ATOM 1025 O O . SER A 1 123 ? -18.957 -18.946 -3.486 1.00 57.91 123 SER A O 1
ATOM 1027 N N . HIS A 1 124 ? -19.343 -19.651 -1.394 1.00 52.34 124 HIS A N 1
ATOM 1028 C CA . HIS A 1 124 ? -20.763 -19.269 -1.342 1.00 52.34 124 HIS A CA 1
ATOM 1029 C C . HIS A 1 124 ? -21.047 -17.850 -0.818 1.00 52.34 124 HIS A C 1
ATOM 1031 O O . HIS A 1 124 ? -22.098 -17.305 -1.128 1.00 52.34 124 HIS A O 1
ATOM 1037 N N . TYR A 1 125 ? -20.145 -17.246 -0.034 1.00 50.56 125 TYR A N 1
ATOM 1038 C CA . TYR A 1 125 ? -20.378 -15.928 0.592 1.00 50.56 125 TYR A CA 1
ATOM 1039 C C . TYR A 1 125 ? -19.666 -14.762 -0.119 1.00 50.56 125 TYR A C 1
ATOM 1041 O O . TYR A 1 125 ? -19.911 -13.610 0.220 1.00 50.56 125 TYR A O 1
ATOM 1049 N N . PHE A 1 126 ? -18.817 -15.053 -1.112 1.00 54.00 126 PHE A N 1
ATOM 1050 C CA . PHE A 1 126 ? -18.027 -14.074 -1.876 1.00 54.00 126 PHE A CA 1
ATOM 1051 C C . PHE A 1 126 ? -18.065 -14.405 -3.377 1.00 54.00 126 PHE A C 1
ATOM 1053 O O . PHE A 1 126 ? -17.020 -14.541 -4.016 1.00 54.00 126 PHE A O 1
ATOM 1060 N N . MET A 1 127 ? -19.253 -14.681 -3.927 1.00 48.78 127 MET A N 1
ATOM 1061 C CA . MET A 1 127 ? -19.363 -14.961 -5.361 1.00 48.78 127 MET A CA 1
ATOM 1062 C C . MET A 1 127 ? -19.123 -13.677 -6.148 1.00 48.78 127 MET A C 1
ATOM 1064 O O . MET A 1 127 ? -19.793 -12.674 -5.914 1.00 48.78 127 MET A O 1
ATOM 1068 N N . ASP A 1 128 ? -18.199 -13.753 -7.107 1.00 50.34 128 ASP A N 1
ATOM 1069 C CA . ASP A 1 128 ? -18.068 -12.773 -8.177 1.00 50.34 128 ASP A CA 1
ATOM 1070 C C . ASP A 1 128 ? -19.431 -12.689 -8.906 1.00 50.34 128 ASP A C 1
ATOM 1072 O O . ASP A 1 128 ? -19.782 -13.570 -9.693 1.00 50.34 128 ASP A O 1
ATOM 1076 N N . CYS A 1 129 ? -20.258 -11.684 -8.589 1.00 42.84 129 CYS A N 1
ATOM 1077 C CA . CYS A 1 129 ? -21.558 -11.487 -9.236 1.00 42.84 129 CYS A CA 1
ATOM 1078 C C . CYS A 1 129 ? -21.341 -10.943 -10.651 1.00 42.84 129 CYS A C 1
ATOM 1080 O O . CYS A 1 129 ? -21.298 -9.732 -10.867 1.00 42.84 129 CYS A O 1
ATOM 1082 N N . TYR A 1 130 ? -21.212 -11.835 -11.628 1.00 45.81 130 TYR A N 1
ATOM 1083 C CA . TYR A 1 130 ? -21.275 -11.470 -13.038 1.00 45.81 130 TYR A CA 1
ATOM 1084 C C . TYR A 1 130 ? -22.741 -11.436 -13.478 1.00 45.81 130 TYR A C 1
ATOM 1086 O O . TYR A 1 130 ? -23.430 -12.451 -13.411 1.00 45.81 130 TYR A O 1
ATOM 1094 N N . TRP A 1 131 ? -23.218 -10.274 -13.920 1.00 39.12 131 TRP A N 1
ATOM 1095 C CA . TRP A 1 131 ? -24.479 -10.166 -14.655 1.00 39.12 131 TRP A CA 1
ATOM 1096 C C . TRP A 1 131 ? -24.194 -10.216 -16.157 1.00 39.12 131 TRP A C 1
ATOM 1098 O O . TRP A 1 131 ? -23.334 -9.481 -16.648 1.00 39.12 131 TRP A O 1
ATOM 1108 N N . GLY A 1 132 ? -24.926 -11.083 -16.857 1.00 43.75 132 GLY A N 1
ATOM 1109 C CA . GLY A 1 132 ? -24.947 -11.256 -18.308 1.00 43.75 132 GLY A CA 1
ATOM 1110 C C . GLY A 1 132 ? -26.238 -11.941 -18.716 1.00 43.75 132 GLY A C 1
ATOM 1111 O O . GLY A 1 132 ? -26.567 -12.959 -18.067 1.00 43.75 132 GLY A O 1
#

Radius of gyration: 17.25 Å; Cα contacts (8 Å, |Δi|>4): 136; chains: 1; bounding box: 48×47×37 Å

pLDDT: mean 81.88, std 13.15, range [39.12, 95.69]